Protein 3DI5 (pdb70)

Foldseek 3Di:
DQWPVVLVVVVVQLLVQLLVLVQDFLVLQQLAPDVVGHGPQLLLLCLLLLPCLLCVQLVQDFDAHNDSPPGDSGSCCSSVSSVVRVVRRSVSCVVPDTSCQQQDWTDGPHDIGNVVSSVSSVVSVVSSVCVVSVVSVTDRDDDD

Solvent-accessible surface area: 7566 Å² total

B-factor: mean 42.15, std 6.5, range [24.28, 67.51]

Structure (mmCIF, N/CA/C/O backbone):
data_3DI5
#
_entry.id   3DI5
#
_cell.length_a   78.120
_cell.length_b   84.190
_cell.length_c   50.320
_cell.angle_alpha   90.000
_cell.angle_beta   90.000
_cell.angle_gamma   90.000
#
_symmetry.space_group_name_H-M   'C 2 2 21'
#
loop_
_entity.id
_entity.type
_entity.pdbx_description
1 polymer 'DinB-like Protein'
2 non-polymer 'NICKEL (II) ION'
3 water water
#
loop_
_atom_site.group_PDB
_atom_site.id
_atom_site.type_symbol
_atom_site.label_atom_id
_atom_site.label_alt_id
_atom_site.label_comp_id
_atom_site.label_asym_id
_atom_site.label_entity_id
_atom_site.label_seq_id
_atom_site.pdbx_PDB_ins_code
_atom_site.Cartn_x
_atom_site.Cartn_y
_atom_site.Cartn_z
_atom_site.occupancy
_atom_site.B_iso_or_equiv
_atom_site.auth_seq_id
_atom_site.auth_comp_id
_atom_site.auth_asym_id
_atom_site.auth_atom_id
_atom_site.pdbx_PDB_model_num
ATOM 6 N N . TYR A 1 3 ? 6.087 2.252 22.731 1.00 66.54 2 TYR A N 1
ATOM 7 C CA . TYR A 1 3 ? 5.887 3.206 23.831 1.00 65.82 2 TYR A CA 1
ATOM 8 C C . TYR A 1 3 ? 4.455 3.692 23.727 1.00 64.83 2 TYR A C 1
ATOM 9 O O . TYR A 1 3 ? 4.090 4.306 22.724 1.00 65.23 2 TYR A O 1
ATOM 18 N N . GLN A 1 4 ? 3.643 3.428 24.747 1.00 63.41 3 GLN A N 1
ATOM 19 C CA . GLN A 1 4 ? 2.236 3.824 24.719 1.00 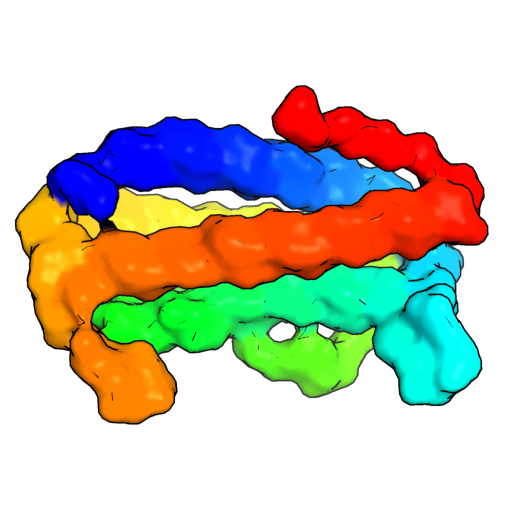62.14 3 GLN A CA 1
ATOM 20 C C . GLN A 1 4 ? 2.079 5.346 24.698 1.00 60.68 3 GLN A C 1
ATOM 21 O O . GLN A 1 4 ? 1.188 5.860 24.035 1.00 60.60 3 GLN A O 1
ATOM 23 N N . THR A 1 5 ? 2.957 6.064 25.395 1.00 59.24 4 THR A N 1
ATOM 24 C CA . THR A 1 5 ? 2.775 7.504 25.588 1.00 57.91 4 THR A CA 1
ATOM 25 C C . THR A 1 5 ? 4.038 8.348 25.382 1.00 56.62 4 THR A C 1
ATOM 26 O O . THR A 1 5 ? 5.159 7.870 25.551 1.00 56.20 4 THR A O 1
ATOM 30 N N . ILE A 1 6 ? 3.824 9.617 25.047 1.00 55.05 5 ILE A N 1
ATOM 31 C CA . ILE A 1 6 ? 4.896 10.604 24.947 1.00 54.14 5 ILE A CA 1
ATOM 32 C C . ILE A 1 6 ? 5.613 10.811 26.281 1.00 53.68 5 ILE A C 1
ATOM 33 O O . ILE A 1 6 ? 6.835 10.814 26.328 1.00 53.74 5 ILE A O 1
ATOM 38 N N . GLU A 1 7 ? 4.863 10.994 27.366 1.00 52.98 6 GLU A N 1
ATOM 39 C CA . GLU A 1 7 ? 5.484 11.191 28.676 1.00 52.29 6 GLU A CA 1
ATOM 40 C C . GLU A 1 7 ? 6.222 9.939 29.121 1.00 50.67 6 GLU A C 1
ATOM 41 O O . GLU A 1 7 ? 7.255 10.034 29.758 1.00 51.06 6 GLU A O 1
ATOM 47 N N . GLY A 1 8 ? 5.707 8.772 28.767 1.00 48.43 7 GLY A N 1
ATOM 48 C CA . GLY A 1 8 ? 6.382 7.523 29.073 1.00 47.15 7 GLY A CA 1
ATOM 49 C C . GLY A 1 8 ? 7.752 7.447 28.424 1.00 46.15 7 GLY A C 1
ATOM 50 O O . GLY A 1 8 ? 8.710 6.970 29.040 1.00 45.59 7 GLY A O 1
ATOM 51 N N . PHE A 1 9 ? 7.846 7.915 27.178 1.00 44.90 8 PHE A N 1
ATOM 52 C CA . PHE A 1 9 ? 9.119 7.948 26.461 1.00 43.84 8 PHE A CA 1
ATOM 53 C C . PHE A 1 9 ? 10.069 8.942 27.100 1.00 43.34 8 PHE A C 1
ATOM 54 O O . PHE A 1 9 ? 11.256 8.666 27.213 1.00 43.35 8 PHE A O 1
ATOM 62 N N . LEU A 1 10 ? 9.551 10.098 27.512 1.00 43.00 9 LEU A N 1
ATOM 63 C CA . LEU A 1 10 ? 10.393 11.163 28.053 1.00 42.69 9 LEU A CA 1
ATOM 64 C C . LEU A 1 10 ? 10.978 10.813 29.428 1.00 42.59 9 LEU A C 1
ATOM 65 O O . LEU A 1 10 ? 12.059 11.278 29.773 1.00 42.28 9 LEU A O 1
ATOM 70 N N . GLN A 1 11 ? 10.282 9.969 30.191 1.00 42.38 10 GLN A N 1
ATOM 71 C CA . GLN A 1 11 ? 10.823 9.446 31.457 1.00 41.96 10 GLN A CA 1
ATOM 72 C C . GLN A 1 11 ? 12.030 8.536 31.190 1.00 41.70 10 GLN A C 1
ATOM 73 O O . GLN A 1 11 ? 13.037 8.608 31.896 1.00 41.65 10 GLN A O 1
ATOM 75 N N . SER A 1 12 ? 11.925 7.681 30.174 1.00 41.31 11 SER A N 1
ATOM 76 C CA . SER A 1 12 ? 13.063 6.887 29.716 1.00 41.21 11 SER A CA 1
ATOM 77 C C . SER A 1 12 ? 14.146 7.795 29.103 1.00 40.77 11 SER A C 1
ATOM 78 O O . SER A 1 12 ? 15.311 7.716 29.479 1.00 40.67 11 SER A O 1
ATOM 80 N N . TRP A 1 13 ? 13.750 8.667 28.183 1.00 40.55 12 TRP A N 1
ATOM 81 C CA . TRP A 1 13 ? 14.686 9.549 27.479 1.00 40.77 12 TRP A CA 1
ATOM 82 C C . TRP A 1 13 ? 15.453 10.500 28.402 1.00 41.18 12 TRP A C 1
ATOM 83 O O . TRP A 1 13 ? 16.632 10.774 28.176 1.00 41.09 12 TRP A O 1
ATOM 94 N N . THR A 1 14 ? 14.788 11.006 29.437 1.00 41.85 13 THR A N 1
ATOM 95 C CA . THR A 1 14 ? 15.415 11.922 30.398 1.00 41.85 13 THR A CA 1
ATOM 96 C C . THR A 1 14 ? 16.573 11.248 31.140 1.00 42.11 13 THR A C 1
ATOM 97 O O . THR A 1 14 ? 17.616 11.854 31.303 1.00 41.71 13 THR A O 1
ATOM 101 N N . TYR A 1 15 ? 16.398 9.995 31.567 1.00 42.84 14 TYR A N 1
ATOM 102 C CA . TYR A 1 15 ? 17.488 9.241 32.209 1.00 43.23 14 TYR A CA 1
ATOM 103 C C . TYR A 1 15 ? 18.650 9.016 31.226 1.00 42.43 14 TYR A C 1
ATOM 104 O O . TYR A 1 15 ? 19.816 9.103 31.603 1.00 42.22 14 TYR A O 1
ATOM 113 N N . GLU A 1 16 ? 18.328 8.702 29.976 1.00 41.66 15 GLU A N 1
ATOM 114 C CA . GLU A 1 16 ? 19.349 8.445 28.956 1.00 41.25 15 GLU A CA 1
ATOM 115 C C . GLU A 1 16 ? 20.147 9.701 28.626 1.00 40.71 15 GLU A C 1
ATOM 116 O O . GLU A 1 16 ? 21.375 9.657 28.545 1.00 41.46 15 GLU A O 1
ATOM 122 N N . THR A 1 17 ? 19.460 10.818 28.437 1.00 40.48 16 THR A N 1
ATOM 123 C CA . THR A 1 17 ? 20.137 12.067 28.086 1.00 40.67 16 THR A CA 1
ATOM 124 C C . THR A 1 17 ? 20.956 12.631 29.241 1.00 40.57 16 THR A C 1
ATOM 125 O O . THR A 1 17 ? 22.086 13.087 29.021 1.00 40.78 16 THR A O 1
ATOM 129 N N . GLU A 1 18 ? 20.400 12.609 30.460 1.00 39.86 17 GLU A N 1
ATOM 130 C CA . GLU A 1 18 ? 21.137 13.073 31.639 1.00 39.51 17 GLU A CA 1
ATOM 131 C C . GLU A 1 18 ? 22.447 12.300 31.772 1.00 39.87 17 GLU A C 1
ATOM 132 O O . GLU A 1 18 ? 23.517 12.891 31.948 1.00 39.64 17 GLU A O 1
ATOM 136 N N . SER A 1 19 ? 22.346 10.977 31.677 1.00 40.25 18 SER A N 1
ATOM 137 C CA . SER A 1 19 ? 23.503 10.084 31.744 1.00 40.99 18 SER A CA 1
ATOM 138 C C . SER A 1 19 ? 24.538 10.358 30.638 1.00 40.55 18 SER A C 1
ATOM 139 O O . SER A 1 19 ? 25.725 10.377 30.893 1.00 41.38 18 SER A O 1
ATOM 142 N N . THR A 1 20 ? 24.083 10.581 29.413 1.00 40.09 19 THR A N 1
ATOM 143 C CA . THR A 1 20 ? 24.981 10.822 28.294 1.00 39.40 19 THR A CA 1
ATOM 144 C C . THR A 1 20 ? 25.668 12.169 28.440 1.00 40.16 19 THR A C 1
ATOM 145 O O . THR A 1 20 ? 26.867 12.277 28.222 1.00 39.94 19 THR A O 1
ATOM 149 N N . GLN A 1 21 ? 24.900 13.179 28.839 1.00 40.47 20 GLN A N 1
ATOM 150 C CA . GLN A 1 21 ? 25.405 14.537 28.995 1.00 40.77 20 GLN A CA 1
ATOM 151 C C . GLN A 1 21 ? 26.471 14.626 30.083 1.00 41.36 20 GLN A C 1
ATOM 152 O O . GLN A 1 21 ? 27.433 15.382 29.931 1.00 41.53 20 GLN A O 1
ATOM 158 N N . LYS A 1 22 ? 26.294 13.871 31.170 1.00 41.97 21 LYS A N 1
ATOM 159 C CA . LYS A 1 22 ? 27.275 13.825 32.266 1.00 42.84 21 LYS A CA 1
ATOM 160 C C . LYS A 1 22 ? 28.624 13.299 31.779 1.00 42.30 21 LYS A C 1
ATOM 161 O O . LYS A 1 22 ? 29.674 13.815 32.154 1.00 41.33 21 LYS A O 1
ATOM 175 N N . LEU A 1 24 ? 29.683 13.257 28.525 1.00 41.06 23 LEU A N 1
ATOM 176 C CA . LEU A 1 24 ? 30.180 14.268 27.589 1.00 40.50 23 LEU A CA 1
ATOM 177 C C . LEU A 1 24 ? 30.793 15.430 28.306 1.00 40.38 23 LEU A C 1
ATOM 178 O O . LEU A 1 24 ? 31.763 15.992 27.827 1.00 40.99 23 LEU A O 1
ATOM 183 N N . ASP A 1 25 ? 30.232 15.791 29.461 1.00 40.31 24 ASP A N 1
ATOM 184 C CA . ASP A 1 25 ? 30.712 16.941 30.237 1.00 40.03 24 ASP A CA 1
ATOM 185 C C . ASP A 1 25 ? 32.090 16.701 30.870 1.00 39.37 24 ASP A C 1
ATOM 186 O O . ASP A 1 25 ? 32.787 17.655 31.197 1.00 38.85 24 ASP A O 1
ATOM 191 N N . VAL A 1 26 ? 32.480 15.438 31.027 1.00 38.26 25 VAL A N 1
ATOM 192 C CA . VAL A 1 26 ? 33.777 15.086 31.632 1.00 38.17 25 VAL A CA 1
ATOM 193 C C . VAL A 1 26 ? 34.928 15.046 30.614 1.00 37.59 25 VAL A C 1
ATOM 194 O O . VAL A 1 26 ? 36.101 15.050 30.988 1.00 36.68 25 VAL A O 1
ATOM 198 N N . LEU A 1 27 ? 34.587 14.997 29.328 1.00 37.24 26 LEU A N 1
ATOM 199 C CA . LEU A 1 27 ? 35.586 14.778 28.276 1.00 37.75 26 LEU A CA 1
ATOM 200 C C . LEU A 1 27 ? 36.463 16.017 28.180 1.00 37.41 26 LEU A C 1
ATOM 201 O O . LEU A 1 27 ? 36.004 17.143 28.403 1.00 37.48 26 LEU A O 1
ATOM 206 N N . THR A 1 28 ? 37.741 15.788 27.904 1.00 37.39 27 THR A N 1
ATOM 207 C CA . THR A 1 28 ? 38.704 16.852 27.689 1.00 36.78 27 THR A CA 1
ATOM 208 C C . THR A 1 28 ? 39.095 16.792 26.227 1.00 36.71 27 THR A C 1
ATOM 209 O O . THR A 1 28 ? 38.852 15.779 25.560 1.00 36.22 27 THR A O 1
ATOM 213 N N . ASP A 1 29 ? 39.698 17.876 25.746 1.00 36.48 28 ASP A N 1
ATOM 214 C CA . ASP A 1 29 ? 40.181 17.965 24.373 1.00 36.48 28 ASP A CA 1
ATOM 215 C C . ASP A 1 29 ? 41.176 16.861 24.059 1.00 36.24 28 ASP A C 1
ATOM 216 O O . ASP A 1 29 ? 41.126 16.267 22.986 1.00 35.36 28 ASP A O 1
ATOM 221 N N . GLU A 1 30 ? 42.050 16.575 25.013 1.00 36.42 29 GLU A N 1
ATOM 222 C CA . GLU A 1 30 ? 43.073 15.539 24.856 1.00 36.73 29 GLU A CA 1
ATOM 223 C C . GLU A 1 30 ? 42.464 14.161 24.700 1.00 36.58 29 GLU A C 1
ATOM 224 O O . GLU A 1 30 ? 42.914 13.376 23.859 1.00 36.92 29 GLU A O 1
ATOM 227 N N . SER A 1 31 ? 41.444 13.873 25.515 1.00 36.43 30 SER A N 1
ATOM 228 C CA . SER A 1 31 ? 40.774 12.551 25.541 1.00 36.31 30 SER A CA 1
ATOM 229 C C . SER A 1 31 ? 40.136 12.169 24.224 1.00 36.16 30 SER A C 1
ATOM 230 O O . SER A 1 31 ? 40.007 10.982 23.911 1.00 37.55 30 SER A O 1
ATOM 233 N N . LEU A 1 32 ? 39.752 13.170 23.451 1.00 35.91 31 LEU A N 1
ATOM 234 C CA . LEU A 1 32 ? 39.124 12.969 22.157 1.00 35.90 31 LEU A CA 1
ATOM 235 C C . LEU A 1 32 ? 39.992 12.163 21.201 1.00 35.76 31 LEU A C 1
ATOM 236 O O . LEU A 1 32 ? 39.459 11.472 20.327 1.00 36.37 31 LEU A O 1
ATOM 241 N N . SER A 1 33 ? 41.316 12.224 21.368 1.00 35.50 32 SER A N 1
ATOM 242 C CA . SER A 1 33 ? 42.212 11.485 20.484 1.00 35.38 32 SER A CA 1
ATOM 243 C C . SER A 1 33 ? 42.359 10.021 20.909 1.00 35.55 32 SER A C 1
ATOM 244 O O . SER A 1 33 ? 42.958 9.244 20.192 1.00 35.03 32 SER A O 1
ATOM 247 N N . GLN A 1 34 ? 41.741 9.642 22.008 1.00 35.94 33 GLN A N 1
ATOM 248 C CA . GLN A 1 34 ? 41.856 8.283 22.500 1.00 36.42 33 GLN A CA 1
ATOM 249 C C . GLN A 1 34 ? 41.259 7.240 21.573 1.00 37.94 33 GLN A C 1
ATOM 250 O O . GLN A 1 34 ? 40.153 7.338 21.218 1.00 37.84 33 GLN A O 1
ATOM 256 N N . GLU A 1 35 ? 41.998 6.210 21.231 1.00 40.01 34 GLU A N 1
ATOM 257 C CA . GLU A 1 35 ? 41.603 5.337 20.148 1.00 41.29 34 GLU A CA 1
ATOM 258 C C . GLU A 1 35 ? 41.154 3.975 20.575 1.00 41.72 34 GLU A C 1
ATOM 259 O O . GLU A 1 35 ? 41.708 3.386 21.435 1.00 42.17 34 GLU A O 1
ATOM 261 N N . ILE A 1 36 ? 40.178 3.436 19.902 1.00 42.30 35 ILE A N 1
ATOM 262 C CA . ILE A 1 36 ? 39.851 2.039 20.071 1.00 42.71 35 ILE A CA 1
ATOM 263 C C . ILE A 1 36 ? 40.975 1.099 19.779 1.00 43.11 35 ILE A C 1
ATOM 264 O O . ILE A 1 36 ? 41.143 0.149 20.462 1.00 44.11 35 ILE A O 1
ATOM 269 N N . ALA A 1 37 ? 41.701 1.355 18.711 1.00 42.78 36 ALA A N 1
ATOM 270 C CA . ALA A 1 37 ? 42.827 0.550 18.264 1.00 42.55 36 ALA A CA 1
ATOM 271 C C . ALA A 1 37 ? 43.504 1.282 17.104 1.00 42.14 36 ALA A C 1
ATOM 272 O O . ALA A 1 37 ? 42.954 2.237 16.560 1.00 42.00 36 ALA A O 1
ATOM 274 N N . PRO A 1 38 ? 44.724 0.879 16.751 1.00 42.20 37 PRO A N 1
ATOM 275 C CA . PRO A 1 38 ? 45.335 1.512 15.588 1.00 41.84 37 PRO A CA 1
ATOM 276 C C . PRO A 1 38 ? 44.471 1.331 14.347 1.00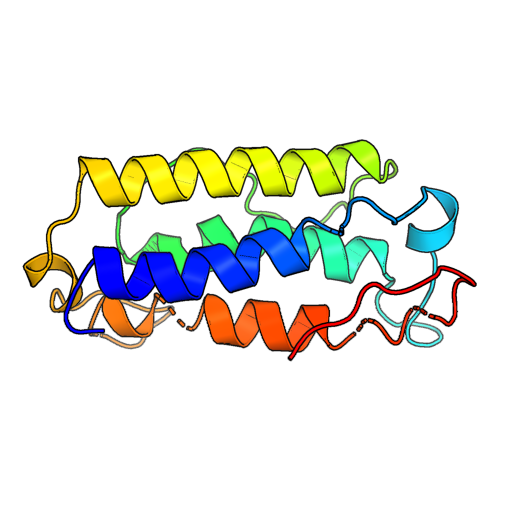 41.06 37 PRO A C 1
ATOM 277 O O . PRO A 1 38 ? 44.054 0.212 14.037 1.00 41.34 37 PRO A O 1
ATOM 281 N N . GLY A 1 39 ? 44.156 2.436 13.681 1.00 40.27 38 GLY A N 1
ATOM 282 C CA . GLY A 1 39 ? 43.343 2.382 12.469 1.00 39.62 38 GLY A CA 1
ATOM 283 C C . GLY A 1 39 ? 41.853 2.425 12.730 1.00 39.24 38 GLY A C 1
ATOM 284 O O . GLY A 1 39 ? 41.060 2.278 11.805 1.00 38.25 38 GLY A O 1
ATOM 285 N N . HIS A 1 40 ? 41.470 2.652 13.987 1.00 38.72 39 HIS A N 1
ATOM 286 C CA . HIS A 1 40 ? 40.072 2.666 14.380 1.00 38.82 39 HIS A CA 1
ATOM 287 C C . HIS A 1 40 ? 39.623 4.045 14.866 1.00 38.20 39 HIS A C 1
ATOM 288 O O . HIS A 1 40 ? 40.415 4.973 15.001 1.00 38.13 39 HIS A O 1
ATOM 295 N N . TRP A 1 41 ? 38.334 4.163 15.134 1.00 38.25 40 TRP A N 1
ATOM 296 C CA . TRP A 1 41 ? 37.750 5.394 15.655 1.00 37.81 40 TRP A CA 1
ATOM 297 C C . TRP A 1 41 ? 38.341 5.859 16.983 1.00 36.50 40 TRP A C 1
ATOM 298 O O . TRP A 1 41 ? 38.780 5.054 17.798 1.00 35.36 40 TRP A O 1
ATOM 309 N N . THR A 1 42 ? 38.336 7.182 17.158 1.00 35.70 41 THR A N 1
ATOM 310 C CA . THR A 1 42 ? 38.672 7.816 18.409 1.00 35.60 41 THR A CA 1
ATOM 311 C C . THR A 1 42 ? 37.418 8.109 19.248 1.00 35.89 41 THR A C 1
ATOM 312 O O . THR A 1 42 ? 36.267 8.033 18.774 1.00 35.61 41 THR A O 1
ATOM 316 N N . LEU A 1 43 ? 37.667 8.442 20.506 1.00 36.16 42 LEU A N 1
ATOM 317 C CA . LEU A 1 43 ? 36.612 8.834 21.451 1.00 36.54 42 LEU A CA 1
ATOM 318 C C . LEU A 1 43 ? 35.827 10.047 20.984 1.00 37.06 42 LEU A C 1
ATOM 319 O O . LEU A 1 43 ? 34.606 10.095 21.148 1.00 38.12 42 LEU A O 1
ATOM 324 N N . GLY A 1 44 ? 36.539 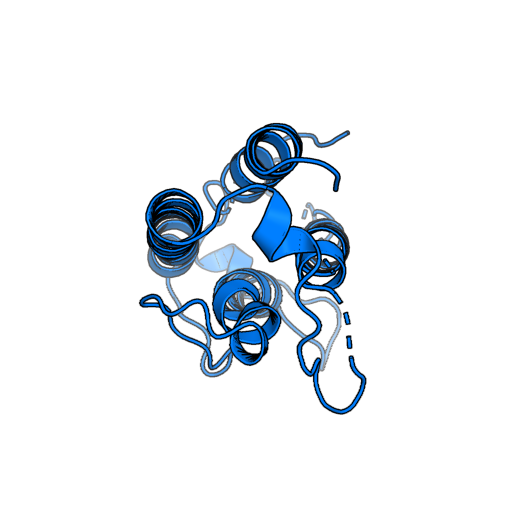11.019 20.418 1.00 37.44 43 GLY A N 1
ATOM 325 C CA . GLY A 1 44 ? 35.949 12.194 19.804 1.00 37.53 43 GLY A CA 1
ATOM 326 C C . GLY A 1 44 ? 34.952 11.844 18.715 1.00 38.35 43 GLY A C 1
ATOM 327 O O . GLY A 1 44 ? 33.885 12.465 18.640 1.00 38.03 43 GLY A O 1
ATOM 328 N N . ARG A 1 45 ? 35.263 10.832 17.897 1.00 38.28 44 ARG A N 1
ATOM 329 C CA . ARG A 1 45 ? 34.332 10.408 16.841 1.00 37.97 44 ARG A CA 1
ATOM 330 C C . ARG A 1 45 ? 33.141 9.619 17.383 1.00 37.69 44 ARG A C 1
ATOM 331 O O . ARG A 1 45 ? 32.031 9.812 16.929 1.00 36.92 44 ARG A O 1
ATOM 339 N N . VAL A 1 46 ? 33.379 8.700 18.320 1.00 38.02 45 VAL A N 1
ATOM 340 C CA . VAL A 1 46 ? 32.286 8.059 19.038 1.00 38.22 45 VAL A CA 1
ATOM 341 C C . VAL A 1 46 ? 31.309 9.088 19.607 1.00 39.42 45 VAL A C 1
ATOM 342 O O . VAL A 1 46 ? 30.098 8.946 19.408 1.00 41.06 45 VAL A O 1
ATOM 346 N N . ALA A 1 47 ? 31.824 10.160 20.224 1.00 39.15 46 ALA A N 1
ATOM 347 C CA . ALA A 1 47 ? 30.990 11.162 20.902 1.00 38.95 46 ALA A CA 1
ATOM 348 C C . ALA A 1 47 ? 30.202 12.044 19.919 1.00 38.71 46 ALA A C 1
ATOM 349 O O . ALA A 1 47 ? 29.030 12.365 20.134 1.00 37.60 46 ALA A O 1
ATOM 351 N N . TRP A 1 48 ? 30.862 12.484 18.863 1.00 38.76 47 TRP A N 1
ATOM 352 C CA . TRP A 1 48 ? 30.171 13.244 17.833 1.00 38.83 47 TRP A CA 1
ATOM 353 C C . TRP A 1 48 ? 29.138 12.385 17.064 1.00 38.47 47 TRP A C 1
ATOM 354 O O . TRP A 1 48 ? 28.131 12.884 16.634 1.00 38.14 47 TRP A O 1
ATOM 365 N N . HIS A 1 49 ? 29.393 11.087 16.917 1.00 37.89 48 HIS A N 1
ATOM 366 C CA . HIS A 1 49 ? 28.448 10.186 16.269 1.00 37.24 48 HIS A CA 1
ATOM 367 C C . HIS A 1 49 ? 27.122 10.134 17.067 1.00 37.41 48 HIS A C 1
ATOM 368 O O . HIS A 1 49 ? 26.037 10.10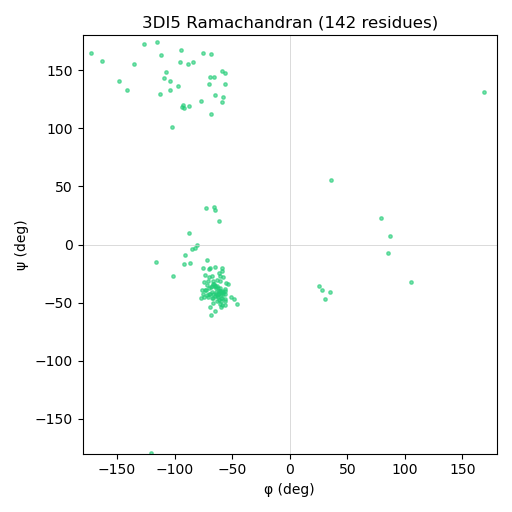0 16.486 1.00 36.57 48 HIS A O 1
ATOM 375 N N . ILE A 1 50 ? 27.220 10.172 18.395 1.00 36.74 49 ILE A N 1
ATOM 376 C CA . ILE A 1 50 ? 26.046 10.202 19.304 1.00 36.60 49 ILE A CA 1
ATOM 377 C C . ILE A 1 50 ? 25.247 11.479 19.139 1.00 36.58 49 ILE A C 1
ATOM 378 O O . ILE A 1 50 ? 24.000 11.486 19.074 1.00 37.69 49 ILE A O 1
ATOM 383 N N . VAL A 1 51 ? 25.968 12.571 19.059 1.00 36.48 50 VAL A N 1
ATOM 384 C CA . VAL A 1 51 ? 25.336 13.842 18.869 1.00 35.50 50 VAL A CA 1
ATOM 385 C C . VAL A 1 51 ? 24.554 13.869 17.553 1.00 35.98 50 VAL A C 1
ATOM 386 O O . VAL A 1 51 ? 23.355 14.204 17.533 1.00 34.52 50 VAL A O 1
ATOM 390 N N . THR A 1 52 ? 25.223 13.474 16.466 1.00 37.01 51 THR A N 1
ATOM 391 C CA . THR A 1 52 ? 24.664 13.566 15.129 1.00 37.55 51 THR A CA 1
ATOM 392 C C . THR A 1 52 ? 23.593 12.530 14.882 1.00 38.58 51 THR A C 1
ATOM 393 O O . THR A 1 52 ? 22.703 12.759 14.043 1.00 38.83 51 THR A O 1
ATOM 397 N N . ALA A 1 53 ? 23.663 11.406 15.611 1.00 39.48 52 ALA A N 1
ATOM 398 C CA . ALA A 1 53 ? 22.683 10.339 15.510 1.00 39.44 52 ALA A CA 1
ATOM 399 C C . ALA A 1 53 ? 21.254 10.764 15.832 1.00 40.87 52 ALA A C 1
ATOM 400 O O . ALA A 1 53 ? 20.318 10.121 15.351 1.00 39.51 52 ALA A O 1
ATOM 402 N N . ILE A 1 54 ? 21.062 11.888 16.559 1.00 41.91 53 ILE A N 1
ATOM 403 C CA . ILE A 1 54 ? 19.704 12.284 16.963 1.00 42.87 53 ILE A CA 1
ATOM 404 C C . ILE A 1 54 ? 18.884 12.714 15.724 1.00 43.37 53 ILE A C 1
ATOM 405 O O . ILE A 1 54 ? 17.848 12.093 15.434 1.00 42.52 53 ILE A O 1
ATOM 410 N N . PRO A 1 55 ? 19.330 13.763 14.994 1.00 43.64 54 PRO A N 1
ATOM 411 C CA . PRO A 1 55 ? 18.670 14.065 13.720 1.00 43.62 54 PRO A CA 1
ATOM 412 C C . PRO A 1 55 ? 18.713 12.972 12.637 1.00 44.27 54 PRO A C 1
ATOM 413 O O . PRO A 1 55 ? 17.808 12.945 11.816 1.00 44.52 54 PRO A O 1
ATOM 417 N N . VAL A 1 56 ? 19.687 12.054 12.647 1.00 43.45 55 VAL A N 1
ATOM 418 C CA . VAL A 1 56 ? 19.785 11.057 11.578 1.00 43.07 55 VAL A CA 1
ATOM 419 C C . VAL A 1 56 ? 18.745 9.948 11.775 1.00 42.92 55 VAL A C 1
ATOM 420 O O . VAL A 1 56 ? 18.032 9.547 10.840 1.00 42.72 55 VAL A O 1
ATOM 424 N N . ILE A 1 57 ? 18.646 9.455 13.000 1.00 42.45 56 ILE A N 1
ATOM 425 C CA . ILE A 1 57 ? 17.669 8.426 13.298 1.00 42.54 56 ILE A CA 1
ATOM 426 C C . ILE A 1 57 ? 16.236 9.016 13.196 1.00 42.86 56 ILE A C 1
ATOM 427 O O . ILE A 1 57 ? 15.333 8.365 12.701 1.00 43.17 56 ILE A O 1
ATOM 432 N N . LEU A 1 58 ? 16.016 10.263 13.599 1.00 42.81 57 LEU A N 1
ATOM 433 C CA . LEU A 1 58 ? 14.644 10.757 13.596 1.00 42.59 57 LEU A CA 1
ATOM 434 C C . LEU A 1 58 ? 14.171 11.323 12.230 1.00 43.44 57 LEU A C 1
ATOM 435 O O . LEU A 1 58 ? 12.980 11.681 12.073 1.00 42.65 57 LEU A O 1
ATOM 440 N N . SER A 1 59 ? 15.066 11.369 11.237 1.00 43.29 58 SER A N 1
ATOM 441 C CA . SER A 1 59 ? 14.771 12.116 10.003 1.00 43.78 58 SER A CA 1
ATOM 442 C C . SER A 1 59 ? 13.557 11.583 9.256 1.00 43.27 58 SER A C 1
ATOM 443 O O . SER A 1 59 ? 12.747 12.355 8.762 1.00 43.22 58 SER A O 1
ATOM 446 N N . GLY A 1 60 ? 13.431 10.262 9.205 1.00 42.77 59 GLY A N 1
ATOM 447 C CA . GLY A 1 60 ? 12.336 9.607 8.495 1.00 43.05 59 GLY A CA 1
ATOM 448 C C . GLY A 1 60 ? 10.983 9.740 9.166 1.00 42.87 59 GLY A C 1
ATOM 449 O O . GLY A 1 60 ? 9.965 9.439 8.558 1.00 42.27 59 GLY A O 1
ATOM 450 N N . THR A 1 61 ? 10.963 10.171 10.425 1.00 43.30 60 THR A N 1
ATOM 451 C CA . THR A 1 61 ? 9.695 10.439 11.129 1.00 43.91 60 THR A CA 1
ATOM 452 C C . THR A 1 61 ? 9.060 11.764 10.654 1.00 44.53 60 THR A C 1
ATOM 453 O O . THR A 1 61 ? 7.873 12.014 10.863 1.00 44.89 60 THR A O 1
ATOM 457 N N . GLY A 1 62 ? 9.863 12.633 10.064 1.00 45.44 61 GLY A N 1
ATOM 458 C CA . GLY A 1 62 ? 9.346 13.908 9.591 1.00 45.80 61 GLY A CA 1
ATOM 459 C C . GLY A 1 62 ? 9.321 14.978 10.671 1.00 46.83 61 GLY A C 1
ATOM 460 O O . GLY A 1 62 ? 9.039 16.143 10.380 1.00 46.08 61 GLY A O 1
ATOM 461 N N . LEU A 1 63 ? 9.626 14.594 11.912 1.00 47.33 62 LEU A N 1
ATOM 462 C CA . LEU A 1 63 ? 9.760 15.550 13.015 1.00 48.30 62 LEU A CA 1
ATOM 463 C C . LEU A 1 63 ? 11.003 16.407 12.778 1.00 48.48 62 LEU A C 1
ATOM 464 O O . LEU A 1 63 ? 12.118 15.913 12.828 1.00 49.91 62 LEU A O 1
ATOM 469 N N . LYS A 1 64 ? 10.818 17.693 12.517 1.00 48.89 63 LYS A N 1
ATOM 470 C CA . LYS A 1 64 ? 11.905 18.530 12.028 1.00 48.59 63 LYS A CA 1
ATOM 471 C C . LYS A 1 64 ? 12.464 19.441 13.137 1.00 48.24 63 LYS A C 1
ATOM 472 O O . LYS A 1 64 ? 11.704 20.076 13.879 1.00 48.07 63 LYS A O 1
ATOM 475 N N . PHE A 1 65 ? 13.792 19.478 13.259 1.00 47.14 64 PHE A N 1
ATOM 476 C CA . PHE A 1 65 ? 14.447 20.338 14.243 1.00 46.77 64 PHE A CA 1
ATOM 477 C C . PHE A 1 65 ? 15.926 20.524 13.913 1.00 47.14 64 PHE A C 1
ATOM 478 O O . PHE A 1 65 ? 16.523 19.708 13.222 1.00 46.93 64 PHE A O 1
ATOM 486 N N . GLU A 1 66 ? 16.508 21.596 14.427 1.00 47.28 65 GLU A N 1
ATOM 487 C CA . GLU A 1 66 ? 17.889 21.962 14.106 1.00 47.91 65 GLU A CA 1
ATOM 488 C C . GLU A 1 66 ? 18.893 20.968 14.727 1.00 47.50 65 GLU A C 1
ATOM 489 O O . GLU A 1 66 ? 18.722 20.540 15.871 1.00 47.17 65 GLU A O 1
ATOM 492 N N . GLY A 1 67 ? 19.917 20.599 13.953 1.00 46.99 66 GLY A N 1
ATOM 493 C CA . GLY A 1 67 ? 20.978 19.708 14.426 1.00 46.66 66 GLY A CA 1
ATOM 494 C C . GLY A 1 67 ? 21.882 19.204 13.317 1.00 46.16 66 GLY A C 1
ATOM 495 O O . GLY A 1 67 ? 21.399 18.713 12.295 1.00 46.83 66 GLY A O 1
ATOM 496 N N . GLU A 1 68 ? 23.193 19.306 13.526 1.00 45.14 67 GLU A N 1
ATOM 497 C CA . GLU A 1 68 ? 24.190 18.735 12.609 1.00 44.58 67 GLU A CA 1
ATOM 498 C C . GLU A 1 68 ? 23.947 17.241 12.433 1.00 43.64 67 GLU A C 1
ATOM 499 O O . GLU A 1 68 ? 23.686 16.576 13.408 1.00 43.39 67 GLU A O 1
ATOM 505 N N . THR A 1 69 ? 24.057 16.754 11.196 1.00 43.40 68 THR A N 1
ATOM 506 C CA . THR A 1 69 ? 23.815 15.353 10.828 1.00 43.81 68 THR A CA 1
ATOM 507 C C . THR A 1 69 ? 25.062 14.608 10.292 1.00 43.32 68 THR A C 1
ATOM 508 O O . THR A 1 69 ? 25.062 13.375 10.193 1.00 43.61 68 THR A O 1
ATOM 512 N N . LYS A 1 70 ? 26.113 15.346 9.937 1.00 42.95 69 LYS A N 1
ATOM 513 C CA . LYS A 1 70 ? 27.360 14.748 9.426 1.00 42.71 69 LYS A CA 1
ATOM 514 C C . LYS A 1 70 ? 28.367 14.499 10.552 1.00 42.24 69 LYS A C 1
ATOM 515 O O . LYS A 1 70 ? 28.805 15.432 11.222 1.00 41.49 69 LYS A O 1
ATOM 517 N N . ASP A 1 71 ? 28.754 13.242 10.751 1.00 42.33 70 ASP A N 1
ATOM 518 C CA . ASP A 1 71 ? 29.666 12.900 11.844 1.00 42.59 70 ASP A CA 1
ATOM 519 C C . ASP A 1 71 ? 31.152 13.014 11.461 1.00 42.55 70 ASP A C 1
ATOM 520 O O . ASP A 1 71 ? 32.018 12.600 12.225 1.00 42.47 70 ASP A O 1
ATOM 525 N N . TYR A 1 72 ? 31.428 13.594 10.290 1.00 42.85 71 TYR A N 1
ATOM 526 C CA . TYR A 1 72 ? 32.783 13.917 9.856 1.00 42.91 71 TYR A CA 1
ATOM 527 C C . TYR A 1 72 ? 32.710 15.258 9.139 1.00 42.56 71 TYR A C 1
ATOM 528 O O . TYR A 1 72 ? 31.804 15.477 8.342 1.00 43.39 71 TYR A O 1
ATOM 537 N N . PRO A 1 73 ? 33.625 16.189 9.455 1.00 41.60 72 PRO A N 1
ATOM 538 C CA . PRO A 1 73 ? 34.725 16.088 10.394 1.00 40.90 72 PRO A CA 1
ATOM 539 C C . PRO A 1 73 ? 34.244 16.180 11.843 1.00 40.00 72 PRO A C 1
ATOM 540 O O . PRO A 1 73 ? 33.101 16.563 12.113 1.00 39.44 72 PRO A O 1
ATOM 544 N N . VAL A 1 74 ? 35.116 15.796 12.758 1.00 39.25 73 VAL A N 1
ATOM 545 C CA . VAL A 1 74 ? 34.790 15.771 14.166 1.00 38.70 73 VAL A CA 1
ATOM 546 C C . VAL A 1 74 ? 35.314 17.074 14.791 1.00 38.13 73 VAL A C 1
ATOM 547 O O . VAL A 1 74 ? 36.446 17.478 14.519 1.00 38.73 73 VAL A O 1
ATOM 551 N N . PRO A 1 75 ? 34.517 17.727 15.655 1.00 37.44 74 PRO A N 1
ATOM 552 C CA . PRO A 1 75 ? 35.051 18.883 16.382 1.00 36.76 74 PRO A CA 1
ATOM 553 C C . PRO A 1 75 ? 36.312 18.587 17.184 1.00 36.56 74 PRO A C 1
ATOM 554 O O . PRO A 1 75 ? 36.464 17.485 17.707 1.00 35.92 74 PRO A O 1
ATOM 558 N N . THR A 1 76 ? 37.197 19.577 17.308 1.00 37.11 75 THR A N 1
ATOM 559 C CA . THR A 1 76 ? 38.420 19.400 18.104 1.00 37.55 75 THR A CA 1
ATOM 560 C C . THR A 1 76 ? 38.298 19.809 19.582 1.00 38.15 75 THR A C 1
ATOM 561 O O . THR A 1 76 ? 39.186 19.506 20.388 1.00 37.83 75 THR A O 1
ATOM 565 N N . SER A 1 77 ? 37.189 20.449 19.949 1.00 37.93 76 SER A N 1
ATOM 566 C CA . SER A 1 77 ? 36.993 20.911 21.313 1.00 37.91 76 SER A CA 1
ATOM 567 C C . SER A 1 77 ? 35.887 20.136 21.959 1.00 37.58 76 SER A C 1
ATOM 568 O O . SER A 1 77 ? 34.809 20.014 21.382 1.00 37.85 76 SER A O 1
ATOM 571 N N . ALA A 1 78 ? 36.133 19.606 23.156 1.00 37.95 77 ALA A N 1
ATOM 572 C CA . ALA A 1 78 ? 35.137 18.753 23.821 1.00 38.33 77 ALA A CA 1
ATOM 573 C C . ALA A 1 78 ? 33.931 19.597 24.265 1.00 38.87 77 ALA A C 1
ATOM 574 O O . ALA A 1 78 ? 32.819 19.078 24.436 1.00 38.94 77 ALA A O 1
ATOM 576 N N . LYS A 1 79 ? 34.130 20.907 24.370 1.00 39.08 78 LYS A N 1
ATOM 577 C CA . LYS A 1 79 ? 33.032 21.806 24.723 1.00 39.75 78 LYS A CA 1
ATOM 578 C C . LYS A 1 79 ? 32.038 21.915 23.581 1.00 39.51 78 LYS A C 1
ATOM 579 O O . LYS A 1 79 ? 30.839 21.982 23.819 1.00 40.22 78 LYS A O 1
ATOM 585 N N . THR A 1 80 ? 32.529 21.930 22.345 1.00 39.41 79 THR A N 1
ATOM 586 C CA . THR A 1 80 ? 31.637 21.886 21.184 1.00 39.10 79 THR A CA 1
ATOM 587 C C . THR A 1 80 ? 30.776 20.638 21.160 1.00 38.89 79 THR A C 1
ATOM 588 O O . THR A 1 80 ? 29.597 20.711 20.832 1.00 40.76 79 THR A O 1
ATOM 592 N N . ILE A 1 81 ? 31.358 19.496 21.500 1.00 37.87 80 ILE A N 1
ATOM 593 C CA . ILE A 1 81 ? 30.642 18.224 21.465 1.00 37.23 80 ILE A CA 1
ATOM 594 C C . ILE A 1 81 ? 29.556 18.137 22.544 1.00 36.97 80 ILE A C 1
ATOM 595 O O . ILE A 1 81 ? 28.392 17.854 22.253 1.00 37.19 80 ILE A O 1
ATOM 600 N N . ALA A 1 82 ? 29.937 18.377 23.789 1.00 36.74 81 ALA A N 1
ATOM 601 C CA . ALA A 1 82 ? 29.006 18.343 24.910 1.00 36.66 81 ALA A CA 1
ATOM 602 C C . ALA A 1 82 ? 27.873 19.378 24.744 1.00 37.19 81 ALA A C 1
ATOM 603 O O . ALA A 1 82 ? 26.700 19.092 25.046 1.00 36.55 81 ALA A O 1
ATOM 605 N N . ASP A 1 83 ? 28.219 20.572 24.259 1.00 37.79 82 ASP A N 1
ATOM 606 C CA . ASP A 1 83 ? 27.231 21.625 24.043 1.00 38.43 82 ASP A CA 1
ATOM 607 C C . ASP A 1 83 ? 26.311 21.309 22.875 1.00 38.88 82 ASP A C 1
ATOM 608 O O . ASP A 1 83 ? 25.102 21.470 22.976 1.00 38.28 82 ASP A O 1
ATOM 613 N N . GLY A 1 84 ? 26.895 20.847 21.772 1.00 40.13 83 GLY A N 1
ATOM 614 C CA . GLY A 1 84 ? 26.137 20.242 20.672 1.00 40.53 83 GLY A CA 1
ATOM 615 C C . GLY A 1 84 ? 25.089 19.235 21.105 1.00 40.91 83 GLY A C 1
ATOM 616 O O . GLY A 1 84 ? 23.944 19.333 20.687 1.00 41.21 83 GLY A O 1
ATOM 617 N N . TYR A 1 85 ? 25.469 18.265 21.928 1.00 41.63 84 TYR A N 1
ATOM 618 C CA . TYR A 1 85 ? 24.503 17.292 22.452 1.00 41.56 84 TYR A CA 1
ATOM 619 C C . TYR A 1 85 ? 23.374 17.990 23.233 1.00 42.71 84 TYR A C 1
ATOM 620 O O . TYR A 1 85 ? 22.211 17.671 23.042 1.00 42.92 84 TYR A O 1
ATOM 629 N N . ARG A 1 86 ? 23.725 18.935 24.101 1.00 43.13 85 ARG A N 1
ATOM 630 C CA . ARG A 1 86 ? 22.735 19.630 24.915 1.00 44.43 85 ARG A CA 1
ATOM 631 C C . ARG A 1 86 ? 21.742 20.346 24.009 1.00 44.49 85 ARG A C 1
ATOM 632 O O . ARG A 1 86 ? 20.531 20.215 24.184 1.00 45.40 85 ARG A O 1
ATOM 640 N N . LYS A 1 87 ? 22.285 21.078 23.038 1.00 44.41 86 LYS A N 1
ATOM 641 C CA . LYS A 1 87 ? 21.524 21.907 22.092 1.00 44.22 86 LYS A CA 1
ATOM 642 C C . LYS A 1 87 ? 20.519 21.090 21.292 1.00 44.21 86 LYS A C 1
ATOM 643 O O . LYS A 1 87 ? 19.328 21.437 21.238 1.00 44.20 86 LYS A O 1
ATOM 647 N N . VAL A 1 88 ? 20.999 20.014 20.670 1.00 43.34 87 VAL A N 1
ATOM 648 C CA . VAL A 1 88 ? 20.168 19.228 19.768 1.00 43.89 87 VAL A CA 1
ATOM 649 C C . VAL A 1 88 ? 19.150 18.360 20.517 1.00 43.64 87 VAL A C 1
ATOM 650 O O . VAL A 1 88 ? 18.048 18.135 20.023 1.00 43.37 87 VAL A O 1
ATOM 654 N N . ASN A 1 89 ? 19.508 17.892 21.712 1.00 43.54 88 ASN A N 1
ATOM 655 C CA . ASN A 1 89 ? 18.537 17.209 22.557 1.00 43.84 88 ASN A CA 1
ATOM 656 C C . ASN A 1 89 ? 17.379 18.147 22.921 1.00 42.62 88 ASN A C 1
ATOM 657 O O . ASN A 1 89 ? 16.228 17.764 22.876 1.00 42.64 88 ASN A O 1
ATOM 662 N N . THR A 1 90 ? 17.692 19.388 23.261 1.00 41.84 89 THR A N 1
ATOM 663 C CA . THR A 1 90 ? 16.667 20.354 23.578 1.00 4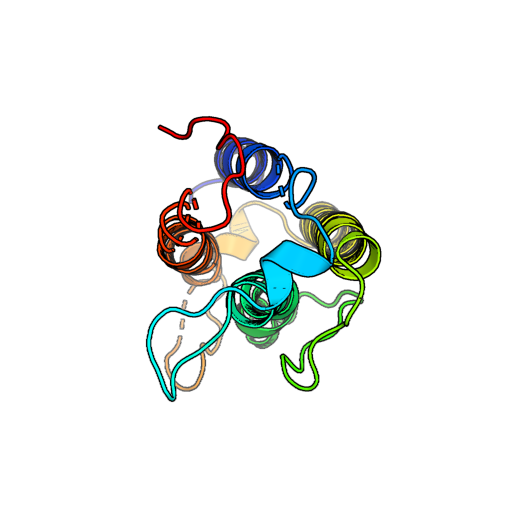0.67 89 THR A CA 1
ATOM 664 C C . THR A 1 90 ? 15.751 20.638 22.388 1.00 39.96 89 THR A C 1
ATOM 665 O O . THR A 1 90 ? 14.524 20.697 22.544 1.00 39.37 89 THR A O 1
ATOM 669 N N . ALA A 1 91 ? 16.338 20.816 21.208 1.00 38.61 90 ALA A N 1
ATOM 670 C CA . ALA A 1 91 ? 15.552 21.081 20.004 1.00 37.69 90 ALA A CA 1
ATOM 671 C C . ALA A 1 91 ? 14.692 19.851 19.685 1.00 36.75 90 ALA A C 1
ATOM 672 O O . ALA A 1 91 ? 13.558 19.938 19.240 1.00 35.66 90 ALA A O 1
ATOM 674 N N . PHE A 1 92 ? 15.236 18.688 19.940 1.00 36.98 91 PHE A N 1
ATOM 675 C CA . PHE A 1 92 ? 14.496 17.474 19.649 1.00 36.00 91 PHE A CA 1
ATOM 676 C C . PHE A 1 92 ? 13.246 17.372 20.529 1.00 36.57 91 PHE A C 1
ATOM 677 O O . PHE A 1 92 ? 12.120 17.292 20.032 1.00 34.89 91 PHE A O 1
ATOM 685 N N . VAL A 1 93 ? 13.476 17.404 21.841 1.00 37.94 92 VAL A N 1
ATOM 686 C CA . VAL A 1 93 ? 12.452 17.205 22.863 1.00 38.72 92 VAL A CA 1
ATOM 687 C C . VAL A 1 93 ? 11.400 18.314 22.786 1.00 40.34 92 VAL A C 1
ATOM 688 O O . VAL A 1 93 ? 10.218 18.099 23.079 1.00 40.64 92 VAL A O 1
ATOM 692 N N . GLU A 1 94 ? 11.837 19.492 22.366 1.00 41.44 93 GLU A N 1
ATOM 693 C CA . GLU A 1 94 ? 10.924 20.605 22.132 1.00 42.47 93 GLU A CA 1
ATOM 694 C C . GLU A 1 94 ? 10.005 20.329 20.947 1.00 42.47 93 GLU A C 1
ATOM 695 O O . GLU A 1 94 ? 8.831 20.693 20.976 1.00 42.48 93 GLU A O 1
ATOM 701 N N . ALA A 1 95 ? 10.529 19.659 19.923 1.00 42.55 94 ALA A N 1
ATOM 702 C CA . ALA A 1 95 ? 9.744 19.392 18.716 1.00 42.83 94 ALA A CA 1
ATOM 703 C C . ALA A 1 95 ? 8.751 18.265 18.979 1.00 42.87 94 ALA A C 1
ATOM 704 O O . ALA A 1 95 ? 7.604 18.324 18.549 1.00 42.78 94 ALA A O 1
ATOM 706 N N . LEU A 1 96 ? 9.197 17.259 19.719 1.00 43.07 95 LEU A N 1
ATOM 707 C CA . LEU A 1 96 ? 8.347 16.140 20.101 1.00 43.63 95 LEU A CA 1
ATOM 708 C C . LEU A 1 96 ? 7.153 16.647 20.912 1.00 44.22 95 LEU A C 1
ATOM 709 O O . LEU A 1 96 ? 6.023 16.252 20.655 1.00 44.02 95 LEU A O 1
ATOM 714 N N . GLN A 1 97 ? 7.405 17.523 21.884 1.00 44.66 96 GLN A N 1
ATOM 715 C CA . GLN A 1 97 ? 6.337 18.010 22.767 1.00 45.73 96 GLN A CA 1
ATOM 716 C C . GLN A 1 97 ? 5.367 18.947 22.041 1.00 45.50 96 GLN A C 1
ATOM 717 O O . GLN A 1 97 ? 4.181 18.988 22.371 1.00 44.91 96 GLN A O 1
ATOM 723 N N . SER A 1 98 ? 5.879 19.689 21.058 1.00 45.59 97 SER A N 1
ATOM 724 C CA . SER A 1 98 ? 5.062 20.610 20.267 1.00 45.39 97 SER A CA 1
ATOM 725 C C . SER A 1 98 ? 4.186 19.882 19.268 1.00 44.94 97 SER A C 1
ATOM 726 O O . SER A 1 98 ? 2.999 20.197 19.144 1.00 44.29 97 SER A O 1
ATOM 729 N N . GLU A 1 99 ? 4.770 18.909 18.563 1.00 44.39 98 GLU A N 1
ATOM 730 C CA . GLU A 1 99 ? 4.132 18.339 17.376 1.00 44.11 98 GLU A CA 1
ATOM 731 C C . GLU A 1 99 ? 3.443 16.988 17.566 1.00 44.04 98 GLU A C 1
ATOM 732 O O . GLU A 1 99 ? 2.494 16.690 16.845 1.00 44.30 98 GLU A O 1
ATOM 736 N N . TRP A 1 100 ? 3.888 16.174 18.519 1.00 43.90 99 TRP A N 1
ATOM 737 C CA . TRP A 1 100 ? 3.322 14.836 18.696 1.00 43.46 99 TRP A CA 1
ATOM 738 C C . TRP A 1 100 ? 2.442 14.735 19.934 1.00 42.97 99 TRP A C 1
ATOM 739 O O . TRP A 1 100 ? 2.682 15.429 20.933 1.00 42.89 99 TRP A O 1
ATOM 750 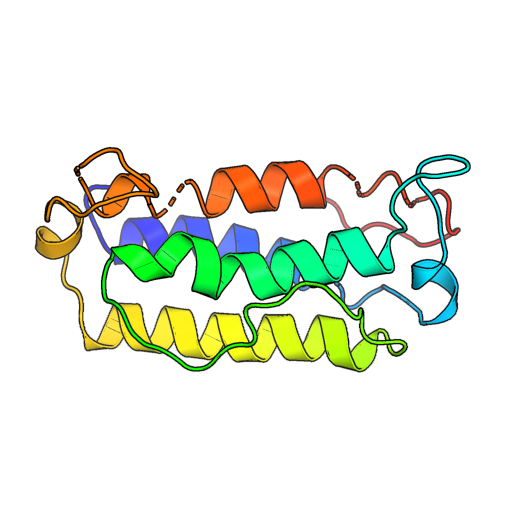N N . THR A 1 101 ? 1.425 13.871 19.839 1.00 41.65 100 THR A N 1
ATOM 751 C CA . THR A 1 101 ? 0.652 13.383 20.981 1.00 41.00 100 THR A CA 1
ATOM 752 C C . THR A 1 101 ? 0.813 11.852 20.992 1.00 40.50 100 THR A C 1
ATOM 753 O O . THR A 1 101 ? 1.514 11.314 20.141 1.00 40.72 100 THR A O 1
ATOM 757 N N . ASP A 1 102 ? 0.187 11.146 21.929 1.00 39.96 101 ASP A N 1
ATOM 758 C CA . ASP A 1 102 ? 0.385 9.675 22.036 1.00 40.12 101 ASP A CA 1
ATOM 759 C C . ASP A 1 102 ? 0.125 8.875 20.757 1.00 39.90 101 ASP A C 1
ATOM 760 O O . ASP A 1 102 ? 0.769 7.839 20.539 1.00 39.45 101 ASP A O 1
ATOM 765 N N . LYS A 1 103 ? -0.849 9.317 19.950 1.00 39.81 102 LYS A N 1
ATOM 766 C CA . LYS A 1 103 ? -1.244 8.609 18.724 1.00 39.58 102 LYS A CA 1
ATOM 767 C C . LYS A 1 103 ? -0.172 8.589 17.628 1.00 39.56 102 LYS A C 1
ATOM 768 O O . LYS A 1 103 ? -0.036 7.594 16.897 1.00 40.62 102 LYS A O 1
ATOM 774 N N . ASP A 1 104 ? 0.599 9.667 17.552 1.00 39.64 103 ASP A N 1
ATOM 775 C CA . ASP A 1 104 ? 1.687 9.806 16.598 1.00 39.19 103 ASP A CA 1
ATOM 776 C C . ASP A 1 104 ? 2.753 8.704 16.736 1.00 38.64 103 ASP A C 1
ATOM 777 O O . ASP A 1 104 ? 3.510 8.433 15.799 1.00 38.48 103 ASP A O 1
ATOM 782 N N . LEU A 1 105 ? 2.825 8.086 17.909 1.00 37.92 104 LEU A N 1
ATOM 783 C CA . LEU A 1 105 ? 3.742 6.980 18.125 1.00 37.58 104 LEU A CA 1
ATOM 784 C C . LEU A 1 105 ? 3.402 5.768 17.262 1.00 36.67 104 LEU A C 1
ATOM 785 O O . LEU A 1 105 ? 4.255 4.897 17.073 1.00 37.21 104 LEU A O 1
ATOM 790 N N . THR A 1 106 ? 2.158 5.698 16.767 1.00 35.51 105 THR A N 1
ATOM 791 C CA . THR A 1 106 ? 1.721 4.617 15.876 1.00 34.57 105 THR A CA 1
ATOM 792 C C . THR A 1 106 ? 1.897 4.923 14.386 1.00 33.86 105 THR A C 1
ATOM 793 O O . THR A 1 106 ? 1.828 4.030 13.565 1.00 32.73 105 THR A O 1
ATOM 797 N N . THR A 1 107 ? 2.078 6.184 14.009 1.00 33.40 106 THR A N 1
ATOM 798 C CA . THR A 1 107 ? 2.235 6.511 12.594 1.00 33.85 106 THR A CA 1
ATOM 799 C C . THR A 1 107 ? 3.410 5.787 11.976 1.00 35.81 106 THR A C 1
ATOM 800 O O . THR A 1 107 ? 4.544 5.879 12.469 1.00 36.15 106 THR A O 1
ATOM 804 N N . ILE A 1 108 ? 3.132 5.025 10.920 1.00 38.13 107 ILE A N 1
ATOM 805 C CA . ILE A 1 108 ? 4.158 4.261 10.213 1.00 39.30 107 ILE A CA 1
ATOM 806 C C . ILE A 1 108 ? 4.981 5.173 9.307 1.00 40.57 107 ILE A C 1
ATOM 807 O O . ILE A 1 108 ? 4.429 5.895 8.477 1.00 40.68 107 ILE A O 1
ATOM 812 N N . ASN A 1 109 ? 6.302 5.183 9.514 1.00 41.61 108 ASN A N 1
ATOM 813 C CA . ASN A 1 109 ? 7.226 5.941 8.673 1.00 42.13 108 ASN A CA 1
ATOM 814 C C . ASN A 1 109 ? 8.345 5.016 8.148 1.00 43.07 108 ASN A C 1
ATOM 815 O O . ASN A 1 109 ? 8.456 3.821 8.511 1.00 43.07 108 ASN A O 1
ATOM 820 N N . ASP A 1 110 ? 9.155 5.564 7.259 1.00 44.42 109 ASP A N 1
ATOM 821 C CA . ASP A 1 110 ? 10.191 4.796 6.604 1.00 45.61 109 ASP A CA 1
ATOM 822 C C . ASP A 1 110 ? 11.493 4.922 7.361 1.00 45.73 109 ASP A C 1
ATOM 823 O O . ASP A 1 110 ? 12.034 6.025 7.476 1.00 44.24 109 ASP A O 1
ATOM 828 N N . PHE A 1 111 ? 12.011 3.805 7.872 1.00 46.52 110 PHE A N 1
ATOM 829 C CA . PHE A 1 111 ? 13.354 3.834 8.470 1.00 47.64 110 PHE A CA 1
ATOM 830 C C . PHE A 1 111 ? 14.370 3.250 7.512 1.00 48.40 110 PHE A C 1
ATOM 831 O O . PHE A 1 111 ? 14.465 2.031 7.360 1.00 46.87 110 PHE A O 1
ATOM 839 N N . PHE A 1 112 ? 15.103 4.133 6.839 1.00 49.53 111 PHE A N 1
ATOM 840 C CA . PHE A 1 112 ? 16.111 3.712 5.870 1.00 51.07 111 PHE A CA 1
ATOM 841 C C . PHE A 1 112 ? 15.669 2.458 5.100 1.00 51.26 111 PHE A C 1
ATOM 842 O O . PHE A 1 112 ? 16.360 1.437 5.113 1.00 51.68 111 PHE A O 1
ATOM 850 N N . GLY A 1 113 ? 14.504 2.524 4.466 1.00 51.34 112 GLY A N 1
ATOM 851 C CA . GLY A 1 113 ? 14.030 1.412 3.625 1.00 51.36 112 GLY A CA 1
ATOM 852 C C . GLY A 1 113 ? 12.917 0.541 4.188 1.00 51.10 112 GLY A C 1
ATOM 853 O O . GLY A 1 113 ? 12.110 0.033 3.426 1.00 51.41 112 GLY A O 1
ATOM 854 N N . ARG A 1 114 ? 12.864 0.349 5.506 1.00 50.84 113 ARG A N 1
ATOM 855 C CA . ARG A 1 114 ? 11.790 -0.462 6.103 1.00 50.80 113 ARG A CA 1
ATOM 856 C C . ARG A 1 114 ? 10.723 0.413 6.788 1.00 49.66 113 ARG A C 1
ATOM 857 O O . ARG A 1 114 ? 11.048 1.428 7.389 1.00 49.62 113 ARG A O 1
ATOM 861 N N . PRO A 1 115 ? 9.435 0.047 6.649 1.00 48.76 114 PRO A N 1
ATOM 862 C CA . PRO A 1 115 ? 8.375 0.810 7.306 1.00 47.97 114 PRO A CA 1
ATOM 863 C C . PRO A 1 115 ? 8.189 0.360 8.759 1.00 46.80 114 PRO A C 1
ATO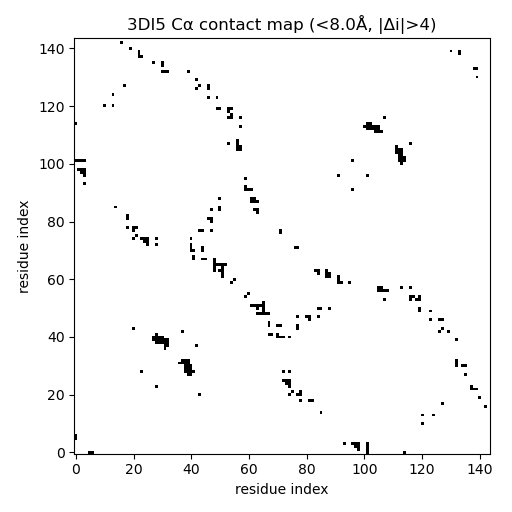M 864 O O . PRO A 1 115 ? 8.054 -0.825 9.027 1.00 47.46 114 PRO A O 1
ATOM 884 N N . PRO A 1 117 ? 6.549 1.854 12.864 1.00 43.99 116 PRO A N 1
ATOM 885 C CA . PRO A 1 117 ? 5.908 2.915 13.646 1.00 43.79 116 PRO A CA 1
ATOM 886 C C . PRO A 1 117 ? 6.908 3.920 14.251 1.00 43.02 116 PRO A C 1
ATOM 887 O O . PRO A 1 117 ? 8.073 3.608 14.453 1.00 43.43 116 PRO A O 1
ATOM 891 N N . ASN A 1 118 ? 6.469 5.128 14.529 1.00 43.16 117 ASN A N 1
ATOM 892 C CA . ASN A 1 118 ? 7.364 6.096 15.140 1.00 42.24 117 ASN A CA 1
ATOM 893 C C . ASN A 1 118 ? 8.000 5.609 16.448 1.00 42.64 117 ASN A C 1
ATOM 894 O O . ASN A 1 118 ? 9.145 5.941 16.721 1.00 41.88 117 ASN A O 1
ATOM 899 N N . SER A 1 119 ? 7.285 4.802 17.231 1.00 42.46 118 SER A N 1
ATOM 900 C CA . SER A 1 119 ? 7.817 4.322 18.514 1.00 42.93 118 SER A CA 1
ATOM 901 C C . SER A 1 119 ? 9.114 3.502 18.368 1.00 43.27 118 SER A C 1
ATOM 902 O O . SER A 1 119 ? 9.988 3.534 19.238 1.00 43.99 118 SER A O 1
ATOM 905 N N . ILE A 1 120 ? 9.237 2.797 17.258 1.00 43.05 119 ILE A N 1
ATOM 906 C CA . ILE A 1 120 ? 10.407 1.994 16.975 1.00 42.90 119 ILE A CA 1
ATOM 907 C C . ILE A 1 120 ? 11.566 2.922 16.605 1.00 41.18 119 ILE A C 1
ATOM 908 O O . ILE A 1 120 ? 12.708 2.727 17.031 1.00 40.63 119 ILE A O 1
ATOM 913 N N . PHE A 1 121 ? 11.295 3.973 15.853 1.00 40.62 120 PHE A N 1
ATOM 914 C CA . PHE A 1 121 ? 12.348 4.973 15.652 1.00 39.21 120 PHE A CA 1
ATOM 915 C C . PHE A 1 121 ? 12.948 5.328 17.000 1.00 39.52 120 PHE A C 1
ATOM 916 O O . PHE A 1 121 ? 14.185 5.420 17.164 1.00 37.20 120 PHE A O 1
ATOM 924 N N . LEU A 1 122 ? 12.060 5.568 17.965 1.00 40.36 121 LEU A N 1
ATOM 925 C CA . LEU A 1 122 ? 12.462 6.141 19.252 1.00 40.88 121 LEU A CA 1
ATOM 926 C C . LEU A 1 122 ? 13.201 5.076 20.060 1.00 41.08 121 LEU A C 1
ATOM 927 O O . LEU A 1 122 ? 14.167 5.373 20.736 1.00 41.03 121 LEU A O 1
ATOM 940 N N . THR A 1 124 ? 14.928 2.831 18.769 1.00 43.14 123 THR A N 1
ATOM 941 C CA . THR A 1 124 ? 16.176 2.644 18.056 1.00 42.91 123 THR A CA 1
ATOM 942 C C . THR A 1 124 ? 17.158 3.733 18.461 1.00 42.21 123 THR A C 1
ATOM 943 O O . THR A 1 124 ? 18.335 3.460 18.652 1.00 41.89 123 THR A O 1
ATOM 947 N N . LEU A 1 125 ? 16.659 4.957 18.632 1.00 41.77 124 LEU A N 1
ATOM 948 C CA . LEU A 1 125 ? 17.475 6.046 19.083 1.00 41.19 124 LEU 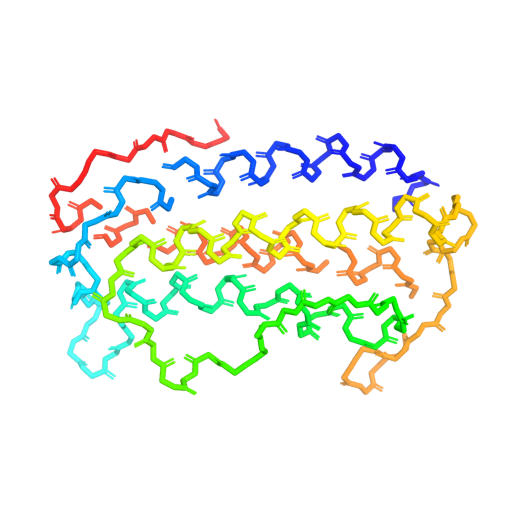A CA 1
ATOM 949 C C . LEU A 1 125 ? 18.160 5.732 20.419 1.00 40.75 124 LEU A C 1
ATOM 950 O O . LEU A 1 125 ? 19.355 5.996 20.581 1.00 41.36 124 LEU A O 1
ATOM 955 N N . ILE A 1 126 ? 17.390 5.216 21.370 1.00 39.88 125 ILE A N 1
ATOM 956 C CA . ILE A 1 126 ? 17.882 4.938 22.718 1.00 39.12 125 ILE A CA 1
ATOM 957 C C . ILE A 1 126 ? 18.893 3.817 22.712 1.00 38.38 125 ILE A C 1
ATOM 958 O O . ILE A 1 126 ? 19.932 3.928 23.361 1.00 37.70 125 ILE A O 1
ATOM 963 N N . ASN A 1 127 ? 18.573 2.744 21.993 1.00 37.52 126 ASN A N 1
ATOM 964 C CA . ASN A 1 127 ? 19.421 1.576 21.890 1.00 37.33 126 ASN A CA 1
ATOM 965 C C . ASN A 1 127 ? 20.784 1.868 21.247 1.00 37.26 126 ASN A C 1
ATOM 966 O O . ASN A 1 127 ? 21.834 1.440 21.754 1.00 34.80 126 ASN A O 1
ATOM 971 N N . HIS A 1 128 ? 20.745 2.631 20.149 1.00 37.71 127 HIS A N 1
ATOM 972 C CA . HIS A 1 128 ? 21.946 3.060 19.420 1.00 37.67 127 HIS A CA 1
ATOM 973 C C . HIS A 1 128 ? 22.850 3.873 20.342 1.00 38.98 127 HIS A C 1
ATOM 974 O O . HIS A 1 128 ? 24.033 3.565 20.464 1.00 39.22 127 HIS A O 1
ATOM 981 N N . GLN A 1 129 ? 22.284 4.910 20.959 1.00 39.54 128 GLN A N 1
ATOM 982 C CA . GLN A 1 129 ? 22.991 5.785 21.878 1.00 39.52 128 GLN A CA 1
ATOM 983 C C . GLN A 1 129 ? 23.639 5.025 23.041 1.00 40.57 128 GLN A C 1
ATOM 984 O O . GLN A 1 129 ? 24.742 5.354 23.454 1.00 40.88 128 GLN A O 1
ATOM 990 N N . ASN A 1 130 ? 22.938 4.011 23.545 1.00 39.82 129 ASN A N 1
ATOM 991 C CA . ASN A 1 130 ? 23.372 3.238 24.700 1.00 40.21 129 ASN A CA 1
ATOM 992 C C . ASN A 1 130 ? 24.546 2.321 24.330 1.00 39.31 129 ASN A C 1
ATOM 993 O O . ASN A 1 130 ? 25.484 2.146 25.103 1.00 37.84 129 ASN A O 1
ATOM 998 N N . HIS A 1 131 ? 24.484 1.738 23.139 1.00 39.10 130 HIS A N 1
ATOM 999 C CA . HIS A 1 131 ? 25.593 0.936 22.613 1.00 39.02 130 HIS A CA 1
ATOM 1000 C C . HIS A 1 131 ? 26.897 1.733 22.570 1.00 38.12 130 HIS A C 1
ATOM 1001 O O . HIS A 1 131 ? 27.934 1.271 23.066 1.00 38.39 130 HIS A O 1
ATOM 1008 N N . HIS A 1 132 ? 26.827 2.903 21.955 1.00 37.71 131 HIS A N 1
ATOM 1009 C CA . HIS A 1 132 ? 27.988 3.785 21.779 1.00 37.24 131 HIS A CA 1
ATOM 1010 C C . HIS A 1 132 ? 28.470 4.463 23.054 1.00 36.58 131 HIS A C 1
ATOM 1011 O O . HIS A 1 132 ? 29.678 4.713 23.234 1.00 35.94 131 HIS A O 1
ATOM 1018 N N . ARG A 1 133 ? 27.543 4.804 23.941 1.00 35.76 132 ARG A N 1
ATOM 1019 C CA . ARG A 1 133 ? 27.938 5.285 25.276 1.00 34.80 132 ARG A CA 1
ATOM 1020 C C . ARG A 1 133 ? 28.688 4.161 26.034 1.00 33.64 132 ARG A C 1
ATOM 1021 O O . ARG A 1 133 ? 29.653 4.410 26.732 1.00 34.61 132 ARG A O 1
ATOM 1029 N N . GLY A 1 134 ? 28.280 2.922 25.844 1.00 32.34 133 GLY A N 1
ATOM 1030 C CA . GLY A 1 134 ? 28.989 1.783 26.409 1.00 31.59 133 GLY A CA 1
ATOM 1031 C C . GLY A 1 134 ? 30.444 1.793 25.950 1.00 32.06 133 GLY A C 1
ATOM 1032 O O . GLY A 1 134 ? 31.351 1.540 26.737 1.00 30.70 133 GLY A O 1
ATOM 1033 N N . GLN A 1 135 ? 30.653 2.096 24.657 1.00 31.73 134 GLN A N 1
ATOM 1034 C CA . GLN A 1 135 ? 31.993 2.201 24.073 1.00 31.14 134 GLN A CA 1
ATOM 1035 C C . GLN A 1 135 ? 32.742 3.366 24.677 1.00 31.57 134 GLN A C 1
ATOM 1036 O O . GLN A 1 135 ? 33.901 3.248 25.057 1.00 31.15 134 GLN A O 1
ATOM 1050 N N . THR A 1 137 ? 32.638 4.614 27.540 1.00 33.67 136 THR A N 1
ATOM 1051 C CA . THR A 1 137 ? 33.069 4.336 28.906 1.00 33.46 136 THR A CA 1
ATOM 1052 C C . THR A 1 137 ? 34.411 3.620 28.966 1.00 33.57 136 THR A C 1
ATOM 1053 O O . THR A 1 137 ? 35.226 3.956 29.827 1.00 33.18 136 THR A O 1
ATOM 1057 N N . VAL A 1 138 ? 34.650 2.652 28.073 1.00 33.16 137 VAL A N 1
ATOM 1058 C CA . VAL A 1 138 ? 35.947 1.999 28.004 1.00 31.90 137 VAL A CA 1
ATOM 1059 C C . VAL A 1 138 ? 37.024 3.017 27.608 1.00 32.75 137 VAL A C 1
ATOM 1060 O O . VAL A 1 138 ? 38.055 3.151 28.290 1.00 32.42 137 VAL A O 1
ATOM 1064 N N . LEU A 1 139 ? 36.754 3.790 26.567 1.00 32.99 138 LEU A N 1
ATOM 1065 C CA . LEU A 1 139 ? 37.733 4.764 26.071 1.00 33.03 138 LEU A CA 1
ATOM 1066 C C . LEU A 1 139 ? 38.023 5.878 27.082 1.00 33.16 138 LEU A C 1
ATOM 1067 O O . LEU A 1 139 ? 39.178 6.293 27.240 1.00 33.13 138 LEU A O 1
ATOM 1080 N N . ARG A 1 141 ? 37.892 5.632 30.376 1.00 33.99 140 ARG A N 1
ATOM 1081 C CA . ARG A 1 141 ? 38.755 4.960 31.357 1.00 34.31 140 ARG A CA 1
ATOM 1082 C C . ARG A 1 141 ? 40.199 4.928 30.866 1.00 34.39 140 ARG A C 1
ATOM 1083 O O . ARG A 1 141 ? 41.151 5.218 31.601 1.00 34.22 140 ARG A O 1
ATOM 1087 N N . GLN A 1 142 ? 40.353 4.543 29.606 1.00 34.09 141 GLN A N 1
ATOM 1088 C CA . GLN A 1 142 ? 41.661 4.424 28.977 1.00 33.28 141 GLN A CA 1
ATOM 1089 C C . GLN A 1 142 ? 42.325 5.785 28.806 1.00 33.33 141 GLN A C 1
ATOM 1090 O O . GLN A 1 142 ? 43.552 5.878 28.835 1.00 33.32 141 GLN A O 1
ATOM 1096 N N . ALA A 1 143 ? 41.527 6.837 28.693 1.00 32.84 142 ALA A N 1
ATOM 1097 C CA . ALA A 1 143 ? 42.065 8.191 28.666 1.00 33.41 142 ALA A CA 1
ATOM 1098 C C . ALA A 1 143 ? 42.404 8.762 30.041 1.00 34.75 142 ALA A C 1
ATOM 1099 O O . ALA A 1 143 ? 42.844 9.900 30.119 1.00 35.04 142 ALA A O 1
ATOM 1101 N N . GLY A 1 144 ? 42.182 7.997 31.107 1.00 35.67 143 GLY A N 1
ATOM 1102 C CA . GLY A 1 144 ? 42.444 8.465 32.473 1.00 36.87 143 GLY A CA 1
ATOM 1103 C C . GLY A 1 144 ? 41.377 9.378 33.058 1.00 37.96 143 GLY A C 1
ATOM 1104 O O . GLY A 1 144 ? 41.661 10.162 33.986 1.00 37.88 143 GLY A O 1
ATOM 1105 N N . LEU A 1 145 ? 40.153 9.293 32.531 1.00 38.67 144 LEU A N 1
ATOM 1106 C CA . LEU A 1 145 ? 39.039 10.087 33.046 1.00 39.74 144 LEU A CA 1
ATOM 1107 C C . LEU A 1 145 ? 38.243 9.266 34.055 1.00 41.04 144 LEU A C 1
ATOM 1108 O O . LEU A 1 145 ? 38.272 8.033 34.042 1.00 41.16 144 LEU A O 1
ATOM 1113 N N . THR A 1 146 ? 37.532 9.955 34.939 1.00 42.81 145 THR A N 1
ATOM 1114 C CA . THR A 1 146 ? 36.675 9.292 35.916 1.00 43.91 145 THR A CA 1
ATOM 1115 C C . THR A 1 146 ? 35.292 9.190 35.292 1.00 44.95 145 THR A C 1
ATOM 1116 O O . THR A 1 146 ? 34.691 10.213 34.976 1.00 45.22 145 THR A O 1
ATOM 1118 N N . VAL A 1 147 ? 34.804 7.967 35.078 1.00 46.59 146 VAL A N 1
ATOM 1119 C CA . VAL A 1 147 ? 33.513 7.753 34.406 1.00 47.92 146 VAL A CA 1
ATOM 1120 C C . VAL A 1 147 ? 32.374 7.775 35.425 1.00 49.33 146 VAL A C 1
ATOM 1121 O O . VAL A 1 147 ? 32.372 6.954 36.348 1.00 49.23 146 VAL A O 1
ATOM 1125 N N . PRO A 1 148 ? 31.418 8.721 35.280 1.00 50.94 147 PRO A N 1
ATOM 1126 C CA . PRO A 1 148 ? 30.191 8.590 36.084 1.00 52.30 147 PRO A CA 1
ATOM 1127 C C . PRO A 1 148 ? 29.379 7.337 35.681 1.00 53.55 147 PRO A C 1
ATOM 1128 O O . PRO A 1 148 ? 29.364 6.959 34.504 1.00 54.31 147 PRO A O 1
ATOM 1132 N N . GLY A 1 149 ? 28.741 6.691 36.653 1.00 54.81 148 GLY A N 1
ATOM 1133 C CA . GLY A 1 149 ? 28.048 5.415 36.423 1.00 55.64 148 GLY A CA 1
ATOM 1134 C C . GLY A 1 149 ? 26.796 5.497 35.556 1.00 56.25 148 GLY A C 1
ATOM 1135 O O . GLY A 1 149 ? 26.265 6.585 35.318 1.00 56.77 148 GLY A O 1
ATOM 1136 N N . VAL A 1 150 ? 26.355 4.333 35.066 1.00 56.83 149 VAL A N 1
ATOM 1137 C CA . VAL A 1 150 ? 25.069 4.165 34.366 1.00 57.00 149 VAL A CA 1
ATOM 1138 C C . VAL A 1 150 ? 24.507 2.753 34.644 1.00 57.36 149 VAL A C 1
ATOM 1139 O O . VAL A 1 150 ? 25.260 1.768 34.683 1.00 57.45 149 VAL A O 1
ATOM 1143 N N . TYR A 1 151 ? 23.187 2.668 34.834 1.00 57.52 150 TYR A N 1
ATOM 1144 C CA . TYR A 1 151 ? 22.495 1.406 35.158 1.00 57.45 150 TYR A CA 1
ATOM 1145 C C . TYR A 1 151 ? 23.080 0.739 36.395 1.00 57.47 150 TYR A C 1
ATOM 1146 O O . TYR A 1 151 ? 23.301 1.402 37.405 1.00 57.84 150 TYR A O 1
#

Radius of gyration: 15.64 Å; Cα contacts (8 Å, |Δi|>4): 168; chains: 1; bounding box: 47×22×33 Å

Secondary structure (DSSP, 8-state):
---HHHHHHHHHHHHHHHH--TT--TTGGG-BSSTTS-BHHHHHHHHHHHHHHHHGGGT----------SPPS-HHHHHHHHHHHHHHHHHHHHHH--GGGGG----BTTB--HHHH--HHHHHHHHHH-----TTSPPPPP--

CATH classification: 1.20.120.450

Nearest PDB structures (foldseek):
  3di5-assembly1_A  TM=1.007E+00  e=2.522E-23  Bacillus cereus ATCC 10987
  2p1a-assembly1_A  TM=7.549E-01  e=1.798E-04  Bacillus cereus ATCC 10987
  3dka-assembly1_B  TM=7.459E-01  e=1.698E-03  Bacillus subtilis
  3gor-assembly2_D  TM=7.223E-01  e=2.018E-03  Geobacillus stearothermophilus
  2qe9-assembly1_B  TM=6.887E-01  e=1.428E-03  Bacillus subtilis

Sequence (144 aa):
YQTIEGFLQSWTYETESTQKLDVLTDESLSQEIAPGHWTLGRVAWHIVTAIPVILSGTGLKFEGETKDYPVPTSAKTIADGYRKVNTAFVEALQSEWTDKDLTTINDFFGRPPNSIFLTLINHQNHHRGQTVLRQAGLTVPGVY

InterPro domains:
  IPR007837 DNA damage-inducible protein DinB [PF05163] (1-159)
  IPR034660 DinB/YfiT-like putative metalloenzymes [G3DSA:1.20.120.450] (1-150)
  IPR034660 DinB/YfiT-like putative metalloenzymes [SSF109854] (8-152)

Organism: Bacillus cereus (strain ATCC 10987 / NRS 248) (NCBI:txid222523)